Protein AF-A0A2U3LVZ0-F1 (afdb_monomer)

Sequence (81 aa):
MNPLTLELLTWIASRPRTYAETMEAWRTNCPRHPVWEDACIEGLVEVVDSGPTSTVVLTPRGNAALAAPPLSLSPPSLDGQ

Radius of gyration: 12.1 Å; Cα contacts (8 Å, |Δi|>4): 84; chains: 1; bounding box: 28×23×29 Å

Nearest PDB structures (foldseek):
  5kk1-assembly1_A  TM=6.166E-01  e=9.826E-03  Sulfolobus sp. NOB8H2
  6juv-assembly1_A  TM=7.191E-01  e=1.327E-01  Pyrococcus yayanosii CH1
  7el2-assembly1_B-2  TM=7.525E-01  e=3.377E-01  Acinetobacter baumannii
  3lfk-assembly1_A  TM=6.753E-01  e=2.116E-01  Thermoplasma volcanium GSS1
  6fdm-assembly1_A  TM=6.365E-01  e=9.822E-01  Homo sapiens

Foldseek 3Di:
DDPVLLLLLVVCVVDWDAPVVSCVVQVVPPPCVVSVVVCVVVQQWDFDDPDPRTIIDGDPNVVVVNVPDDDDDDHDDPPDD

pLDDT: mean 75.3, std 14.47, range [41.38, 90.69]

Secondary structure (DSSP, 8-state):
--HHHHHHHHHHHHS-EEHHHHHHHHHSSTT-HHHHHHHHHTTSEEEE-SSTT-EEEE-HHHHHHHHS--S----------

Mean predicted aligned error: 8.24 Å

Structure (mmCIF, N/CA/C/O backbone):
data_AF-A0A2U3LVZ0-F1
#
_entry.id   AF-A0A2U3LVZ0-F1
#
loop_
_atom_site.group_PDB
_atom_site.id
_atom_site.type_symbol
_atom_site.label_atom_id
_atom_site.label_alt_id
_atom_site.label_comp_id
_atom_site.label_asym_id
_atom_site.label_entity_id
_atom_site.label_seq_id
_atom_site.pdbx_PDB_ins_code
_atom_site.Cartn_x
_atom_site.Cartn_y
_atom_site.Cartn_z
_atom_site.occupancy
_atom_site.B_iso_or_equiv
_atom_site.auth_seq_id
_atom_site.auth_comp_id
_atom_site.auth_asym_id
_atom_site.auth_atom_id
_atom_site.pdbx_PDB_model_num
ATOM 1 N N . MET A 1 1 ? 7.969 -0.074 -16.128 1.00 63.56 1 MET A N 1
ATOM 2 C CA . MET A 1 1 ? 7.751 -0.463 -14.722 1.00 63.56 1 MET A CA 1
ATOM 3 C C . MET A 1 1 ? 9.109 -0.558 -14.050 1.00 63.56 1 MET A C 1
ATOM 5 O O . MET A 1 1 ? 9.952 -1.310 -14.532 1.00 63.56 1 MET A O 1
ATOM 9 N N . ASN A 1 2 ? 9.358 0.271 -13.037 1.00 75.38 2 ASN A N 1
ATOM 10 C CA . ASN A 1 2 ? 10.663 0.354 -12.381 1.00 75.38 2 ASN A CA 1
ATOM 11 C C . ASN A 1 2 ? 10.875 -0.823 -11.410 1.00 75.38 2 ASN A C 1
ATOM 13 O O . ASN A 1 2 ? 9.925 -1.230 -10.739 1.00 75.38 2 ASN A O 1
ATOM 17 N N . PRO A 1 3 ? 12.114 -1.333 -11.267 1.00 76.81 3 PRO A N 1
ATOM 18 C CA . PRO A 1 3 ? 12.417 -2.417 -10.327 1.00 76.81 3 PRO A CA 1
ATOM 19 C C . PRO A 1 3 ? 12.094 -2.032 -8.876 1.00 76.81 3 PRO A C 1
ATOM 21 O O . PRO A 1 3 ? 11.555 -2.842 -8.133 1.00 76.81 3 PRO A O 1
ATOM 24 N N . LEU A 1 4 ? 12.306 -0.763 -8.509 1.00 79.81 4 LEU A N 1
ATOM 25 C CA . LEU A 1 4 ? 11.967 -0.235 -7.184 1.00 79.81 4 LEU A CA 1
ATOM 26 C C . LEU A 1 4 ? 10.456 -0.261 -6.900 1.00 79.81 4 LEU A C 1
ATOM 28 O O . LEU A 1 4 ? 10.054 -0.487 -5.763 1.00 79.81 4 LEU A O 1
ATOM 32 N N . THR A 1 5 ? 9.613 -0.054 -7.919 1.00 84.19 5 THR A N 1
ATOM 33 C CA . THR A 1 5 ? 8.153 -0.151 -7.773 1.00 84.19 5 THR A CA 1
ATOM 34 C C . THR A 1 5 ? 7.757 -1.589 -7.453 1.00 84.19 5 THR A C 1
ATOM 36 O O . THR A 1 5 ? 6.979 -1.817 -6.537 1.00 84.19 5 THR A O 1
ATOM 39 N N . LEU A 1 6 ? 8.345 -2.578 -8.134 1.00 84.00 6 LEU A N 1
ATOM 40 C CA . LEU A 1 6 ? 8.105 -3.993 -7.828 1.00 84.00 6 LEU A CA 1
ATOM 41 C C . LEU A 1 6 ? 8.599 -4.374 -6.426 1.00 84.00 6 LEU A C 1
ATOM 43 O O . LEU A 1 6 ? 7.916 -5.129 -5.734 1.00 84.00 6 LEU A O 1
ATOM 47 N N . GLU A 1 7 ? 9.734 -3.830 -5.977 1.00 83.69 7 GLU A N 1
ATOM 48 C CA . GLU A 1 7 ? 10.208 -4.015 -4.598 1.00 83.69 7 GLU A CA 1
ATOM 49 C C . GLU A 1 7 ? 9.219 -3.453 -3.572 1.00 83.69 7 GLU A C 1
ATOM 51 O O . GLU A 1 7 ? 8.886 -4.146 -2.612 1.00 83.69 7 GLU A O 1
ATOM 56 N N . LEU A 1 8 ? 8.695 -2.242 -3.796 1.00 84.31 8 LEU A N 1
ATOM 57 C CA . LEU A 1 8 ? 7.655 -1.638 -2.958 1.00 84.31 8 LEU A CA 1
ATOM 58 C C . LEU A 1 8 ? 6.408 -2.527 -2.892 1.00 84.31 8 LEU A C 1
ATOM 60 O O . LEU A 1 8 ? 5.940 -2.838 -1.796 1.00 84.31 8 LEU A O 1
ATOM 64 N N . LEU A 1 9 ? 5.897 -2.974 -4.043 1.00 86.75 9 LEU A N 1
ATOM 65 C CA . LEU A 1 9 ? 4.702 -3.821 -4.094 1.00 86.75 9 LEU A CA 1
ATOM 66 C C . LEU A 1 9 ? 4.933 -5.159 -3.391 1.00 86.75 9 LEU A C 1
ATOM 68 O O . LEU A 1 9 ? 4.095 -5.579 -2.601 1.00 86.75 9 LEU A O 1
ATOM 72 N N . THR A 1 10 ? 6.080 -5.801 -3.622 1.00 86.25 10 THR A N 1
ATOM 73 C CA . THR A 1 10 ? 6.458 -7.061 -2.959 1.00 86.25 10 THR A CA 1
ATOM 74 C C . THR A 1 10 ? 6.548 -6.873 -1.448 1.00 86.25 10 THR A C 1
ATOM 76 O O . THR A 1 10 ? 6.070 -7.703 -0.669 1.00 86.25 10 THR A O 1
ATOM 79 N N . TRP A 1 11 ? 7.139 -5.759 -1.018 1.00 84.75 11 TRP A N 1
ATOM 80 C CA . TRP A 1 11 ? 7.284 -5.432 0.390 1.00 84.75 11 TRP A CA 1
ATOM 81 C C . TRP A 1 11 ? 5.921 -5.227 1.059 1.00 84.75 11 TRP A C 1
ATOM 83 O O . TRP A 1 11 ? 5.690 -5.825 2.110 1.00 84.75 11 TRP A O 1
ATOM 93 N N . ILE A 1 12 ? 5.000 -4.478 0.440 1.00 85.69 12 ILE A N 1
ATOM 94 C CA . ILE A 1 12 ? 3.618 -4.283 0.925 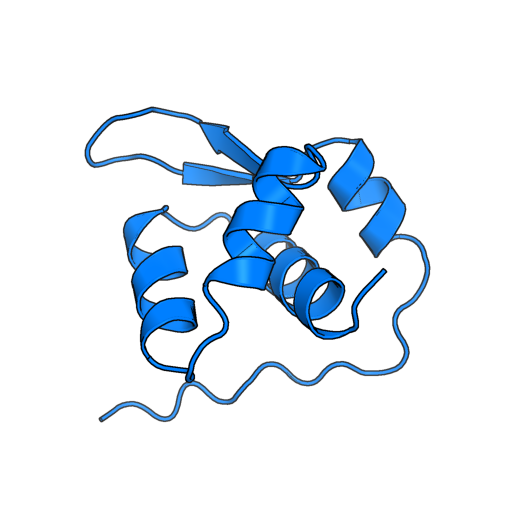1.00 85.69 12 ILE A CA 1
ATOM 95 C C . ILE A 1 12 ? 2.819 -5.598 0.877 1.00 85.69 12 ILE A C 1
ATOM 97 O O . ILE A 1 12 ? 2.078 -5.899 1.808 1.00 85.69 12 ILE A O 1
ATOM 101 N N . ALA A 1 13 ? 2.995 -6.423 -0.162 1.00 85.19 13 ALA A N 1
ATOM 102 C CA . ALA A 1 13 ? 2.331 -7.726 -0.284 1.00 85.19 13 ALA A CA 1
ATOM 103 C C . ALA A 1 13 ? 2.693 -8.680 0.855 1.00 85.19 13 ALA A C 1
ATOM 105 O O . ALA A 1 13 ? 1.875 -9.499 1.268 1.00 85.19 13 ALA A O 1
ATOM 106 N N . SER A 1 14 ? 3.936 -8.597 1.338 1.00 84.38 14 SER A N 1
ATOM 107 C CA . SER A 1 14 ? 4.443 -9.494 2.372 1.00 84.38 14 SER A CA 1
ATOM 108 C C . SER A 1 14 ? 3.641 -9.376 3.666 1.00 84.38 14 SER A C 1
ATOM 110 O O . SER A 1 14 ? 3.344 -10.396 4.291 1.00 84.38 14 SER A O 1
ATOM 112 N N . ARG A 1 15 ? 3.297 -8.146 4.075 1.00 78.81 15 ARG A N 1
ATOM 113 C CA . ARG A 1 15 ? 2.477 -7.862 5.259 1.00 78.81 15 ARG A CA 1
ATOM 114 C C . ARG A 1 15 ? 1.747 -6.527 5.092 1.00 78.81 15 ARG A C 1
ATOM 116 O O . ARG A 1 15 ? 2.396 -5.568 4.674 1.00 78.81 15 ARG A O 1
ATOM 123 N N . PRO A 1 16 ? 0.466 -6.430 5.499 1.00 73.81 16 PRO A N 1
ATOM 124 C CA . PRO A 1 16 ? -0.211 -5.143 5.593 1.00 73.81 16 PRO A CA 1
ATOM 125 C C . PRO A 1 16 ? 0.566 -4.254 6.566 1.00 73.81 16 PRO A C 1
ATOM 127 O O . PRO A 1 16 ? 0.863 -4.666 7.689 1.00 73.81 16 PRO A O 1
ATOM 130 N N . ARG A 1 17 ? 0.935 -3.058 6.113 1.00 83.19 17 ARG A N 1
ATOM 131 C CA . ARG A 1 17 ? 1.714 -2.088 6.889 1.00 83.19 17 ARG A CA 1
ATOM 132 C C . ARG A 1 17 ? 1.041 -0.737 6.879 1.00 83.19 17 ARG A C 1
ATOM 134 O O . ARG A 1 17 ? 0.252 -0.423 5.988 1.00 83.19 17 ARG A O 1
ATOM 141 N N . THR A 1 18 ? 1.376 0.073 7.869 1.00 86.12 18 THR A N 1
ATOM 142 C CA . THR A 1 18 ? 0.856 1.433 7.936 1.00 86.12 18 THR A CA 1
ATOM 143 C C . THR A 1 18 ?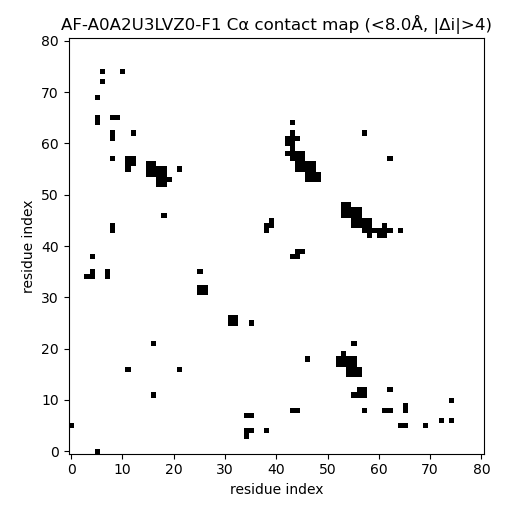 1.580 2.352 6.955 1.00 86.12 18 THR A C 1
ATOM 145 O O . THR A 1 18 ? 2.711 2.096 6.525 1.00 86.12 18 THR A O 1
ATOM 148 N N . TYR A 1 19 ? 0.926 3.454 6.601 1.00 84.56 19 TYR A N 1
ATOM 149 C CA . TYR A 1 19 ? 1.531 4.527 5.823 1.00 84.56 19 TYR A CA 1
ATOM 150 C C . TYR A 1 19 ? 2.776 5.083 6.522 1.00 84.56 19 TYR A C 1
ATOM 152 O O . TYR A 1 19 ? 3.776 5.333 5.860 1.00 84.56 19 TYR A O 1
ATOM 160 N N . ALA A 1 20 ? 2.745 5.207 7.855 1.00 82.81 20 ALA A N 1
ATOM 161 C CA . ALA A 1 20 ? 3.887 5.656 8.645 1.00 82.81 20 ALA A CA 1
ATOM 162 C C . ALA A 1 20 ? 5.097 4.730 8.458 1.00 82.81 20 ALA A C 1
ATOM 164 O O . ALA A 1 20 ? 6.140 5.196 8.014 1.00 82.81 20 ALA A O 1
ATOM 165 N N . GLU A 1 21 ? 4.934 3.419 8.665 1.00 83.12 21 GLU A N 1
ATOM 166 C CA . GLU A 1 21 ? 6.023 2.451 8.455 1.00 83.12 21 GLU A CA 1
ATOM 167 C C . GLU A 1 21 ? 6.531 2.447 7.010 1.00 83.12 21 GLU A C 1
ATOM 169 O O . GLU A 1 21 ? 7.732 2.340 6.760 1.00 83.12 21 GLU A O 1
ATOM 174 N N . THR A 1 22 ? 5.618 2.576 6.044 1.00 83.25 22 THR A N 1
ATOM 175 C CA . THR A 1 22 ? 5.973 2.639 4.622 1.00 83.25 22 THR A CA 1
ATOM 176 C C . THR A 1 22 ? 6.812 3.876 4.329 1.00 83.25 22 THR A C 1
ATOM 178 O O . THR A 1 22 ? 7.876 3.778 3.718 1.00 83.25 22 THR A O 1
ATOM 181 N N . MET A 1 23 ? 6.381 5.037 4.815 1.00 79.38 23 MET A N 1
ATOM 182 C CA . MET A 1 23 ? 7.118 6.282 4.655 1.00 79.38 23 MET A CA 1
ATOM 183 C C . M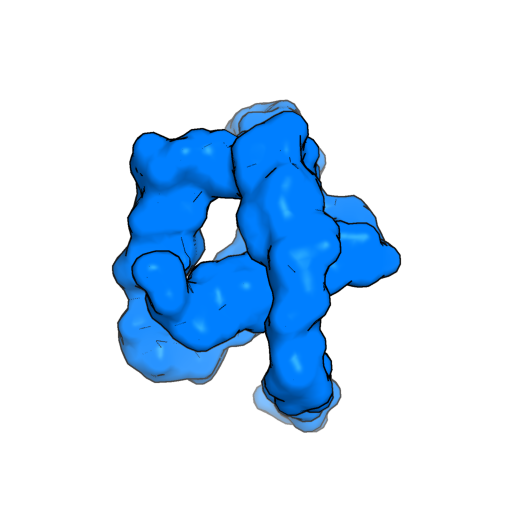ET A 1 23 ? 8.455 6.246 5.389 1.00 79.38 23 MET A C 1
ATOM 185 O O . MET A 1 23 ? 9.433 6.718 4.827 1.00 79.38 23 MET A O 1
ATOM 189 N N . GLU A 1 24 ? 8.554 5.668 6.585 1.00 80.81 24 GLU A N 1
ATOM 190 C CA . GLU A 1 24 ? 9.828 5.551 7.307 1.00 80.81 24 GLU A CA 1
ATOM 191 C C . GLU A 1 24 ? 10.830 4.639 6.582 1.00 80.81 24 GLU A C 1
ATOM 193 O O . GLU A 1 24 ? 11.988 5.022 6.383 1.00 80.81 24 GLU A O 1
ATOM 198 N N . ALA A 1 25 ? 10.380 3.481 6.089 1.00 78.06 25 ALA A N 1
ATOM 199 C CA . ALA A 1 25 ? 11.226 2.553 5.337 1.00 78.06 25 ALA A CA 1
ATOM 200 C C . ALA A 1 25 ? 11.721 3.150 4.003 1.00 78.06 25 ALA A C 1
ATOM 202 O O . ALA A 1 25 ? 12.865 2.928 3.596 1.00 78.06 25 ALA A O 1
ATOM 203 N N . TRP A 1 26 ? 10.875 3.926 3.317 1.00 74.75 26 TRP A N 1
ATOM 204 C CA . TRP A 1 26 ? 11.183 4.481 1.994 1.00 74.75 26 TRP A CA 1
ATOM 205 C C . TRP A 1 26 ? 11.812 5.879 2.021 1.00 74.75 26 TRP A C 1
ATOM 207 O O . TRP A 1 26 ? 12.559 6.213 1.101 1.00 74.75 26 TRP A O 1
ATOM 217 N N . ARG A 1 27 ? 11.582 6.687 3.065 1.00 67.25 27 ARG A N 1
ATOM 218 C CA . ARG A 1 27 ? 12.184 8.026 3.234 1.00 67.25 27 ARG A CA 1
ATOM 219 C C . ARG A 1 27 ? 13.656 7.947 3.651 1.00 67.25 27 ARG A C 1
ATOM 221 O O . ARG A 1 27 ? 14.429 8.817 3.261 1.00 67.25 27 ARG A O 1
ATOM 228 N N . THR A 1 28 ? 14.049 6.902 4.379 1.00 62.91 28 THR A N 1
ATOM 229 C CA . THR A 1 28 ? 15.439 6.687 4.832 1.00 62.91 28 THR A CA 1
ATOM 230 C C . THR A 1 28 ? 16.368 6.259 3.688 1.00 62.91 28 THR A C 1
ATOM 232 O O . THR A 1 28 ? 17.557 6.568 3.688 1.00 62.91 28 THR A O 1
ATOM 235 N N . ASN A 1 29 ? 15.82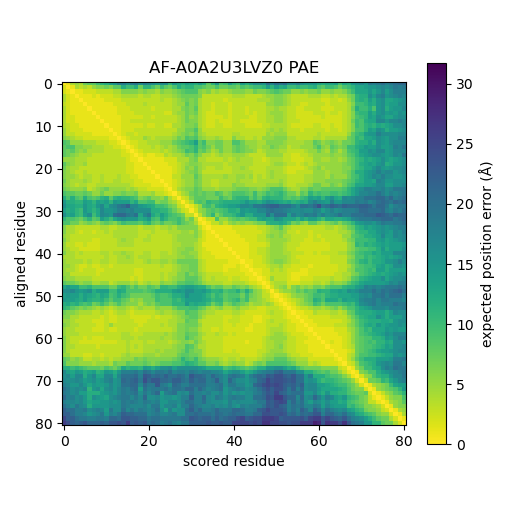5 5.624 2.648 1.00 56.31 29 ASN A N 1
ATOM 236 C CA . ASN A 1 29 ? 16.574 5.259 1.452 1.00 56.31 29 ASN A CA 1
ATOM 237 C C . ASN A 1 29 ? 16.432 6.348 0.363 1.00 56.31 29 ASN A C 1
ATOM 239 O O . ASN A 1 29 ? 15.457 6.355 -0.387 1.00 56.31 29 ASN A O 1
ATOM 243 N N . CYS A 1 30 ? 17.416 7.258 0.294 1.00 51.38 30 CYS A N 1
ATOM 244 C CA . CYS A 1 30 ? 17.670 8.300 -0.726 1.00 51.38 30 CYS A CA 1
ATOM 245 C C . CYS A 1 30 ? 16.946 8.164 -2.087 1.00 51.38 30 CYS A C 1
ATOM 247 O O . CYS A 1 30 ? 16.853 7.072 -2.638 1.00 51.38 30 CYS A O 1
ATOM 249 N N . PRO A 1 31 ? 16.712 9.288 -2.788 1.00 59.31 31 PRO A N 1
ATOM 250 C CA . PRO A 1 31 ? 15.385 9.846 -3.057 1.00 59.31 31 PRO A CA 1
ATOM 251 C C . PRO A 1 31 ? 14.450 8.839 -3.759 1.00 59.31 31 PRO A C 1
ATOM 253 O O . PRO A 1 31 ? 14.227 8.916 -4.965 1.00 59.31 31 PRO A O 1
ATOM 256 N N . ARG A 1 32 ? 13.872 7.894 -3.009 1.00 60.09 32 ARG A N 1
ATOM 257 C CA . ARG A 1 32 ? 12.845 6.966 -3.525 1.00 60.09 32 ARG A CA 1
ATOM 258 C C . ARG A 1 32 ? 11.412 7.481 -3.358 1.00 60.09 32 ARG A C 1
ATOM 260 O O . ARG A 1 32 ? 10.473 6.770 -3.698 1.00 60.09 32 ARG A O 1
ATOM 267 N N . HIS A 1 33 ? 11.240 8.734 -2.927 1.00 62.72 33 HIS A N 1
ATOM 268 C CA . HIS A 1 33 ? 9.949 9.432 -2.948 1.00 62.72 33 HIS A CA 1
ATOM 269 C C . HIS A 1 33 ? 9.181 9.300 -4.280 1.00 62.72 33 HIS A C 1
ATOM 271 O O . HIS A 1 33 ? 7.987 9.010 -4.219 1.00 62.72 33 HIS A O 1
ATOM 277 N N . PRO A 1 34 ? 9.813 9.416 -5.474 1.00 72.75 34 PRO A N 1
ATOM 278 C CA . PRO A 1 34 ? 9.079 9.260 -6.725 1.00 72.75 34 PRO A CA 1
ATOM 279 C C . PRO A 1 34 ?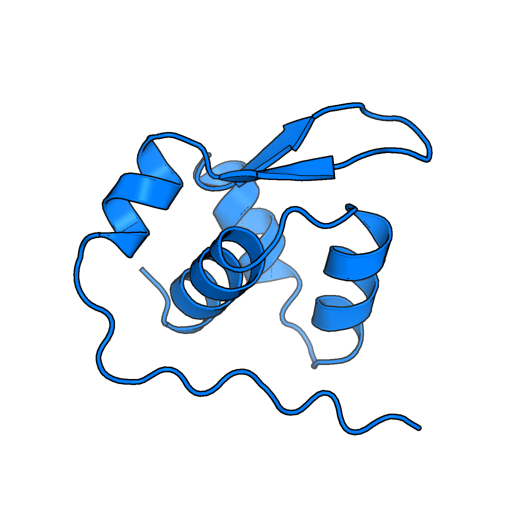 8.486 7.861 -6.907 1.00 72.75 34 PRO A C 1
ATOM 281 O O . PRO A 1 34 ? 7.489 7.743 -7.592 1.00 72.75 34 PRO A O 1
ATOM 284 N N . VAL A 1 35 ? 9.032 6.804 -6.294 1.00 81.94 35 VAL A N 1
ATOM 285 C CA . VAL A 1 35 ? 8.51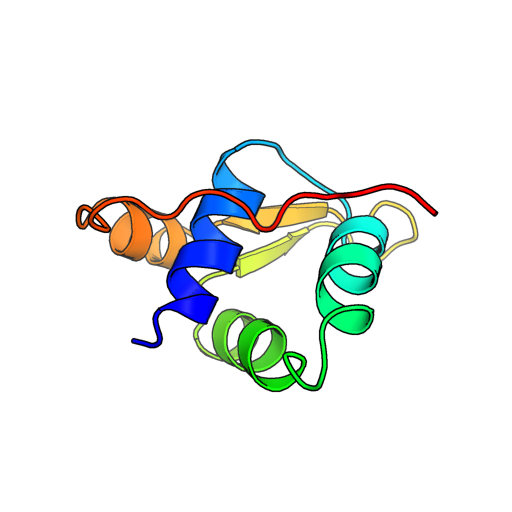5 5.432 -6.471 1.00 81.94 35 VAL A CA 1
ATOM 286 C C . VAL A 1 35 ? 7.185 5.236 -5.747 1.00 81.94 35 VAL A C 1
ATOM 288 O O . VAL A 1 35 ? 6.269 4.633 -6.297 1.00 81.94 35 VAL A O 1
ATOM 291 N N . TRP A 1 36 ? 7.075 5.748 -4.519 1.00 82.94 36 TRP A N 1
ATOM 292 C CA . TRP A 1 36 ? 5.822 5.722 -3.763 1.00 82.94 36 TRP A CA 1
ATOM 293 C C . TRP A 1 36 ? 4.738 6.547 -4.461 1.00 82.94 36 TRP A C 1
ATOM 295 O O . TRP A 1 36 ? 3.609 6.091 -4.627 1.00 82.94 36 TRP A O 1
ATOM 305 N N . GLU A 1 37 ? 5.103 7.753 -4.893 1.00 83.44 37 GLU A N 1
ATOM 306 C CA . GLU A 1 37 ? 4.184 8.673 -5.554 1.00 83.44 37 GLU A CA 1
ATOM 307 C C . GLU A 1 37 ? 3.712 8.116 -6.902 1.00 83.44 37 GLU A C 1
ATOM 309 O O . GLU A 1 37 ? 2.512 8.089 -7.156 1.00 83.44 37 GLU A O 1
ATOM 314 N N . ASP A 1 38 ? 4.624 7.562 -7.705 1.00 85.12 38 ASP A N 1
ATOM 315 C CA . ASP A 1 38 ? 4.314 6.885 -8.967 1.00 85.12 38 ASP A CA 1
ATOM 316 C C . ASP A 1 38 ? 3.421 5.660 -8.735 1.00 85.12 38 ASP A C 1
ATOM 318 O O . ASP A 1 38 ? 2.393 5.538 -9.384 1.00 85.12 38 ASP A O 1
ATOM 322 N N . ALA A 1 39 ? 3.696 4.817 -7.731 1.00 86.19 39 ALA A N 1
ATOM 323 C CA . ALA A 1 39 ? 2.833 3.675 -7.408 1.00 86.19 39 ALA A CA 1
ATOM 324 C C . ALA A 1 39 ? 1.412 4.089 -6.982 1.00 86.19 39 ALA A C 1
ATOM 326 O O . ALA A 1 39 ? 0.443 3.381 -7.277 1.00 86.19 39 ALA A O 1
ATOM 327 N N . CYS A 1 40 ? 1.284 5.222 -6.290 1.00 86.44 40 CYS A N 1
ATOM 328 C CA . CYS A 1 40 ? 0.000 5.786 -5.885 1.00 86.44 40 CYS A CA 1
ATOM 329 C C . CYS A 1 40 ? -0.740 6.400 -7.090 1.00 86.44 40 CYS A C 1
ATOM 331 O O . CYS A 1 40 ? -1.918 6.112 -7.299 1.00 86.44 40 CYS A O 1
ATOM 333 N N . ILE A 1 41 ? -0.040 7.160 -7.944 1.00 86.50 41 ILE A N 1
ATOM 334 C CA . ILE A 1 41 ? -0.570 7.747 -9.190 1.00 86.50 41 ILE A CA 1
ATOM 335 C C . ILE A 1 41 ? -0.991 6.654 -10.177 1.00 86.50 41 ILE A C 1
ATOM 337 O O . ILE A 1 41 ? -2.063 6.721 -10.780 1.00 86.50 41 ILE A O 1
ATOM 341 N N . GLU A 1 42 ? -0.171 5.617 -10.325 1.00 87.31 42 GLU A N 1
ATOM 342 C CA . GLU A 1 42 ? -0.468 4.450 -11.144 1.00 87.31 42 GLU A CA 1
ATOM 343 C C . GLU A 1 42 ? -1.597 3.600 -10.545 1.00 87.31 42 GLU A C 1
ATOM 345 O O . GLU A 1 42 ? -2.089 2.701 -11.225 1.00 87.31 42 GLU A O 1
ATOM 350 N N . GLY A 1 43 ? -2.048 3.864 -9.314 1.00 90.06 43 GLY A N 1
ATOM 351 C CA . GLY A 1 43 ? -3.108 3.107 -8.651 1.00 90.06 43 GLY A CA 1
ATOM 352 C C . GLY A 1 43 ? -2.721 1.650 -8.405 1.00 90.06 43 GLY A C 1
ATOM 353 O O . GLY A 1 43 ? -3.556 0.757 -8.554 1.00 90.06 43 GLY A O 1
ATOM 354 N N . LEU A 1 44 ? -1.446 1.393 -8.103 1.00 90.19 44 LEU A N 1
ATOM 355 C CA . LEU A 1 44 ? -0.914 0.073 -7.739 1.00 90.19 44 LEU A CA 1
ATOM 356 C C . LEU A 1 44 ? -1.057 -0.189 -6.233 1.00 90.19 44 LEU A C 1
ATOM 358 O O . LEU A 1 44 ? -1.249 -1.331 -5.811 1.00 90.19 44 LEU A O 1
ATOM 362 N N . VAL A 1 45 ? -0.997 0.876 -5.438 1.00 88.56 45 VAL A N 1
ATOM 363 C CA . VAL A 1 45 ? -1.217 0.870 -3.990 1.00 88.56 45 VAL A CA 1
ATOM 364 C C . VAL A 1 45 ? -2.367 1.802 -3.644 1.00 88.56 45 VAL A C 1
ATOM 366 O O . VAL A 1 45 ? -2.612 2.784 -4.341 1.00 88.56 45 VAL A O 1
ATOM 369 N N . GLU A 1 46 ? -3.062 1.495 -2.561 1.00 89.31 46 GLU A N 1
ATOM 370 C CA . GLU A 1 46 ? -4.125 2.324 -2.009 1.00 89.31 46 GLU A CA 1
ATOM 371 C C . GLU A 1 46 ? -3.909 2.477 -0.505 1.00 89.31 46 GLU A C 1
ATOM 373 O O . GLU A 1 46 ? -3.517 1.532 0.183 1.00 89.31 46 GLU A O 1
ATOM 378 N N . VAL A 1 47 ? -4.139 3.685 0.006 1.00 87.88 47 VAL A N 1
ATOM 379 C CA . VAL A 1 47 ? -4.098 3.961 1.442 1.00 87.88 47 VAL A CA 1
ATOM 380 C C . VAL A 1 47 ? -5.528 3.912 1.962 1.00 87.88 47 VAL A C 1
ATOM 382 O O . VAL A 1 47 ? -6.336 4.797 1.683 1.00 87.88 47 VAL A O 1
ATOM 385 N N . VAL A 1 48 ? -5.838 2.846 2.692 1.00 83.44 48 VAL A N 1
ATOM 386 C CA . VAL A 1 48 ? -7.127 2.635 3.348 1.00 83.44 48 VAL A CA 1
ATOM 387 C C . VAL A 1 48 ? -7.033 3.198 4.754 1.00 83.44 48 VAL A C 1
ATOM 389 O O . VAL A 1 48 ? -6.072 2.900 5.457 1.00 83.44 48 VAL A O 1
ATOM 392 N N . ASP A 1 49 ? -8.052 3.961 5.161 1.00 78.25 49 ASP A N 1
ATOM 393 C CA . ASP A 1 49 ? -8.025 4.838 6.337 1.00 78.25 49 ASP A CA 1
ATOM 394 C C . ASP A 1 49 ? -7.067 6.022 6.103 1.00 78.25 49 ASP A C 1
ATOM 396 O O . ASP A 1 49 ? -5.909 5.834 5.769 1.00 78.25 49 ASP A O 1
ATOM 400 N N . SER A 1 50 ? -7.545 7.266 6.185 1.00 69.00 50 SER A N 1
ATOM 401 C CA . SER A 1 50 ? -6.698 8.468 6.007 1.00 69.00 50 SER A CA 1
ATOM 402 C C . SER A 1 50 ? -6.284 9.081 7.351 1.00 69.00 50 SER A C 1
ATOM 404 O O . SER A 1 50 ? -6.014 10.279 7.444 1.00 69.00 50 SER A O 1
ATOM 406 N N . GLY A 1 51 ? -6.300 8.270 8.412 1.00 72.81 51 GLY A N 1
ATOM 407 C CA . GLY A 1 51 ? -6.029 8.670 9.787 1.00 72.81 51 GLY A CA 1
ATOM 408 C C . GLY A 1 51 ? -4.670 8.185 10.306 1.00 72.81 51 GLY A C 1
ATOM 409 O O . GLY A 1 51 ? -3.821 7.724 9.544 1.00 72.81 51 GLY A O 1
ATOM 410 N N . PRO A 1 52 ? -4.434 8.233 11.625 1.00 70.44 52 PRO A N 1
ATOM 411 C CA . PRO A 1 52 ? -3.218 7.681 12.236 1.00 70.44 52 PRO A CA 1
ATOM 412 C C . PRO A 1 52 ? -3.075 6.160 12.033 1.00 70.44 52 PRO A C 1
ATOM 414 O O . PRO A 1 52 ? -1.996 5.609 12.223 1.00 70.44 52 PRO A O 1
ATOM 417 N N . THR A 1 53 ? -4.155 5.492 11.627 1.00 77.94 53 THR A N 1
ATOM 418 C CA . THR A 1 53 ? -4.232 4.062 11.311 1.00 77.94 53 THR A CA 1
ATOM 419 C C . THR A 1 53 ? -4.209 3.780 9.809 1.00 77.94 53 THR A C 1
ATOM 421 O O . THR A 1 53 ? -4.516 2.662 9.390 1.00 77.94 53 THR A O 1
ATOM 424 N N . SER A 1 54 ? -3.802 4.771 9.005 1.00 85.25 54 SER A N 1
ATOM 425 C CA . SER A 1 54 ? -3.685 4.636 7.556 1.00 85.25 54 SER A CA 1
ATOM 426 C C . SER A 1 54 ? -2.882 3.396 7.197 1.00 85.25 54 SER A C 1
ATOM 428 O O . SER A 1 54 ? -1.703 3.292 7.545 1.00 85.25 54 SER A O 1
ATOM 430 N N . THR A 1 55 ? -3.515 2.459 6.503 1.00 87.38 55 THR A N 1
ATOM 431 C CA . THR A 1 55 ? -2.936 1.177 6.108 1.00 87.38 55 THR A CA 1
ATOM 432 C C . THR A 1 55 ? -2.757 1.149 4.602 1.00 87.38 55 THR A C 1
ATOM 434 O O . THR A 1 55 ? -3.656 1.502 3.846 1.00 87.38 55 THR A O 1
ATOM 437 N N . VAL A 1 56 ? -1.586 0.720 4.153 1.00 88.62 56 VAL A N 1
ATOM 438 C CA . VAL A 1 56 ? -1.277 0.595 2.734 1.00 88.62 56 VAL A CA 1
ATOM 439 C C . VAL A 1 56 ? -1.633 -0.809 2.269 1.00 88.62 56 VAL A C 1
ATOM 441 O O . VAL A 1 56 ? -1.140 -1.797 2.819 1.00 88.62 56 VAL A O 1
ATOM 444 N N . VAL A 1 57 ? -2.468 -0.896 1.238 1.00 88.62 57 VAL A N 1
ATOM 445 C CA . VAL A 1 57 ? -2.880 -2.155 0.612 1.00 88.62 57 VAL A CA 1
ATOM 446 C C . VAL A 1 57 ? -2.578 -2.142 -0.882 1.00 88.62 57 VAL A C 1
ATOM 448 O O . VAL A 1 57 ? -2.485 -1.091 -1.515 1.00 88.62 57 VAL A O 1
ATOM 451 N N . LEU A 1 58 ? -2.415 -3.331 -1.459 1.00 89.50 58 LEU A N 1
ATOM 452 C CA . LEU A 1 58 ? -2.276 -3.485 -2.903 1.00 89.50 58 LEU A CA 1
ATOM 453 C C . LEU A 1 58 ? -3.638 -3.448 -3.578 1.00 89.50 58 LEU A C 1
ATOM 455 O O . LEU A 1 58 ? -4.566 -4.150 -3.175 1.00 89.50 58 LEU A O 1
ATOM 459 N N . THR A 1 59 ? -3.725 -2.686 -4.662 1.00 90.69 59 THR A N 1
ATOM 460 C CA . THR A 1 59 ? -4.895 -2.722 -5.536 1.00 90.69 59 THR A CA 1
ATOM 461 C C . THR A 1 59 ? -4.860 -3.986 -6.407 1.00 90.69 59 THR A C 1
ATOM 463 O O . THR A 1 59 ? -3.813 -4.633 -6.544 1.00 90.69 59 THR A O 1
ATOM 466 N N . PRO A 1 60 ? -5.965 -4.331 -7.094 1.00 89.44 60 PRO A N 1
ATOM 467 C CA . PRO A 1 60 ? -5.966 -5.416 -8.075 1.00 89.44 60 PRO A CA 1
ATOM 468 C C . PRO A 1 60 ? -4.889 -5.248 -9.158 1.00 89.44 60 PRO A C 1
ATOM 470 O O . PRO A 1 60 ? -4.316 -6.237 -9.614 1.00 89.44 60 PRO A O 1
ATOM 473 N N . ARG A 1 61 ? -4.570 -4.000 -9.540 1.00 88.44 61 ARG A N 1
ATOM 474 C CA . ARG A 1 61 ? -3.501 -3.694 -10.503 1.00 88.44 61 ARG A CA 1
ATOM 475 C C . ARG A 1 61 ? -2.115 -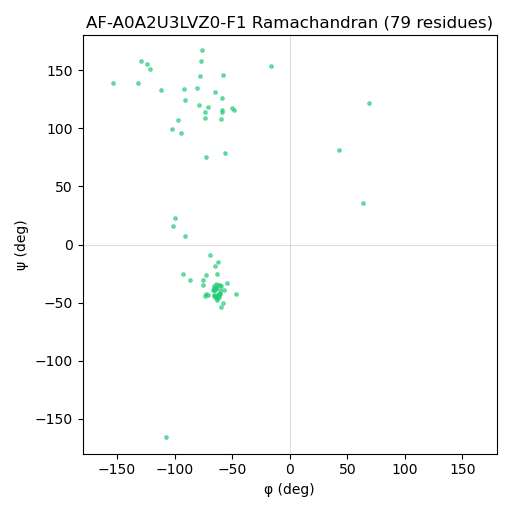3.932 -9.914 1.00 88.44 61 ARG A C 1
ATOM 477 O O . ARG A 1 61 ? -1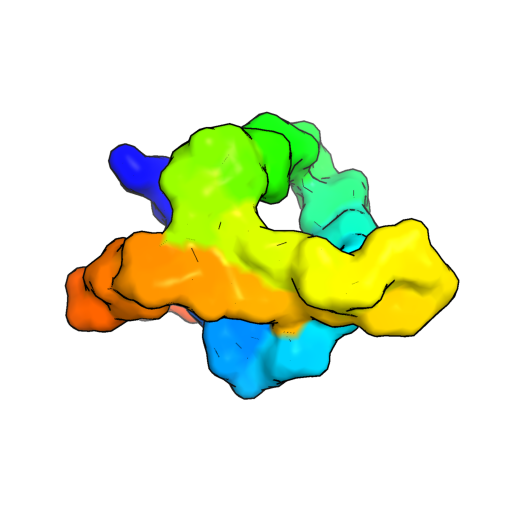.292 -4.542 -10.591 1.00 88.44 61 ARG A O 1
ATOM 484 N N . GLY A 1 62 ? -1.867 -3.513 -8.672 1.00 89.38 62 GLY A N 1
ATOM 485 C CA . GLY A 1 62 ? -0.607 -3.801 -7.980 1.00 89.38 62 GLY A CA 1
ATOM 486 C C . GLY A 1 62 ? -0.370 -5.301 -7.824 1.00 89.38 62 GLY A C 1
ATOM 487 O O . GLY A 1 62 ? 0.722 -5.792 -8.101 1.00 89.38 62 GLY A O 1
ATOM 488 N N . ASN A 1 63 ? -1.419 -6.050 -7.481 1.00 87.00 63 ASN A N 1
ATOM 489 C CA . ASN A 1 63 ? -1.338 -7.502 -7.365 1.00 87.00 63 ASN A CA 1
ATOM 490 C C . ASN A 1 63 ? -1.078 -8.185 -8.722 1.00 87.00 63 ASN A C 1
ATOM 492 O O . ASN A 1 63 ? -0.276 -9.111 -8.805 1.00 87.00 63 ASN A O 1
ATOM 496 N N . ALA A 1 64 ? -1.694 -7.703 -9.807 1.00 87.50 64 ALA A N 1
ATOM 497 C CA . ALA A 1 64 ? -1.421 -8.200 -11.157 1.00 87.50 64 ALA A CA 1
ATOM 498 C C . ALA A 1 64 ? 0.014 -7.885 -11.624 1.00 87.50 64 ALA A C 1
ATOM 500 O O . ALA A 1 64 ? 0.646 -8.723 -12.264 1.00 87.50 64 ALA A O 1
ATOM 501 N N . ALA A 1 65 ? 0.540 -6.706 -11.277 1.00 85.12 65 ALA A N 1
ATOM 502 C CA . ALA A 1 65 ? 1.925 -6.326 -11.557 1.00 85.12 65 ALA A CA 1
ATOM 503 C C . ALA A 1 65 ? 2.933 -7.198 -10.790 1.00 85.12 65 ALA A C 1
ATOM 505 O O . ALA A 1 65 ? 3.982 -7.534 -11.332 1.00 85.12 65 ALA A O 1
ATOM 506 N N . LEU A 1 66 ? 2.595 -7.601 -9.561 1.00 82.62 66 LEU A N 1
ATOM 507 C CA . LEU A 1 66 ? 3.405 -8.498 -8.734 1.00 82.62 66 LEU A CA 1
ATOM 508 C C . LEU A 1 66 ? 3.334 -9.966 -9.182 1.00 82.62 66 LEU A C 1
ATOM 510 O O . LEU A 1 66 ? 4.316 -10.697 -9.077 1.00 82.62 66 LEU A O 1
ATOM 514 N N . ALA A 1 67 ? 2.174 -10.409 -9.675 1.00 78.31 67 ALA A N 1
ATOM 515 C CA . ALA A 1 67 ? 1.975 -11.770 -10.172 1.00 78.31 67 ALA A CA 1
ATOM 516 C C . ALA A 1 67 ? 2.823 -12.078 -11.421 1.00 78.31 67 ALA A C 1
ATOM 518 O O . ALA A 1 67 ? 3.057 -13.248 -11.732 1.00 78.31 67 ALA A O 1
ATOM 519 N N . ALA A 1 68 ? 3.310 -11.049 -12.122 1.00 67.06 68 ALA A N 1
ATOM 520 C CA . ALA A 1 68 ? 4.376 -11.202 -13.098 1.00 67.06 68 ALA A CA 1
ATOM 521 C C . ALA A 1 68 ? 5.698 -11.429 -12.337 1.00 67.06 68 ALA A C 1
ATOM 523 O O . ALA A 1 68 ? 6.134 -10.524 -11.634 1.00 67.06 68 ALA A O 1
ATOM 524 N N . PRO A 1 69 ? 6.335 -12.610 -12.439 1.00 55.22 69 PRO A N 1
ATOM 525 C CA . PRO A 1 69 ? 7.421 -13.006 -11.547 1.00 55.22 69 PRO A CA 1
ATOM 526 C C . PRO A 1 69 ? 8.592 -12.014 -11.613 1.00 55.22 69 PRO A C 1
ATOM 528 O O . PRO A 1 69 ? 9.271 -11.948 -12.645 1.00 55.22 69 PRO A O 1
ATOM 531 N N . PRO A 1 70 ? 8.887 -11.272 -10.528 1.00 54.31 70 PRO A N 1
ATOM 532 C CA . PRO A 1 70 ? 10.132 -10.545 -10.437 1.00 54.31 70 PRO A CA 1
ATOM 533 C C . PRO A 1 70 ? 11.218 -11.553 -10.063 1.00 54.31 70 PRO A C 1
ATOM 535 O O . PRO A 1 70 ? 11.154 -12.242 -9.045 1.00 54.31 70 PRO A O 1
ATOM 538 N N . LEU A 1 71 ? 12.218 -11.678 -10.925 1.00 48.22 71 LEU A N 1
ATOM 539 C CA . LEU A 1 71 ? 13.408 -12.466 -10.645 1.00 48.22 71 LEU A CA 1
ATOM 540 C C . LEU A 1 71 ? 14.087 -11.873 -9.396 1.00 48.22 71 LEU A C 1
ATOM 542 O O . LEU A 1 71 ? 14.642 -10.785 -9.463 1.00 48.22 71 LEU A O 1
ATOM 546 N N . SER A 1 72 ? 14.003 -12.587 -8.269 1.00 49.81 72 SER A N 1
ATOM 547 C CA . SER A 1 72 ? 14.820 -12.431 -7.055 1.00 49.81 72 SER A CA 1
ATOM 548 C C . SER A 1 72 ? 15.073 -10.986 -6.591 1.00 49.81 72 SER A C 1
ATOM 550 O O . SER A 1 72 ? 16.160 -10.446 -6.787 1.00 49.81 72 SER A O 1
ATOM 552 N N . LEU A 1 73 ? 14.111 -10.391 -5.885 1.00 50.75 73 LEU A N 1
ATOM 553 C CA . LEU A 1 73 ? 14.326 -9.157 -5.126 1.00 50.75 73 LEU A CA 1
ATOM 554 C C . LEU A 1 73 ? 14.456 -9.516 -3.643 1.00 50.75 73 LEU A C 1
ATOM 556 O O . LEU A 1 73 ? 13.469 -9.789 -2.960 1.00 50.75 73 LEU A O 1
ATOM 560 N N . SER A 1 74 ? 15.696 -9.583 -3.161 1.00 44.62 74 SER A N 1
ATOM 561 C CA . SER A 1 74 ? 15.976 -9.619 -1.726 1.00 44.62 74 SER A CA 1
ATOM 562 C C . SER A 1 74 ? 15.528 -8.286 -1.124 1.00 44.62 74 SER A C 1
ATOM 564 O O . SER A 1 74 ? 15.889 -7.251 -1.680 1.00 44.62 74 SER A O 1
ATOM 566 N N . PRO A 1 75 ? 14.769 -8.270 -0.014 1.00 48.06 75 PRO A N 1
ATOM 567 C CA . PRO A 1 75 ? 14.356 -7.017 0.606 1.00 48.06 75 PRO A CA 1
ATOM 568 C C . PRO A 1 75 ? 15.596 -6.190 0.981 1.00 48.06 75 PRO A C 1
ATOM 570 O O . PRO A 1 75 ? 16.608 -6.782 1.375 1.00 48.06 75 PRO A O 1
ATOM 573 N N . PRO A 1 76 ? 15.546 -4.846 0.909 1.00 47.38 76 PRO A N 1
ATOM 574 C CA . PRO A 1 76 ? 16.596 -4.032 1.494 1.00 47.38 76 PRO A CA 1
ATOM 575 C C . PRO A 1 76 ? 16.649 -4.379 2.981 1.00 47.38 76 PRO A C 1
ATOM 577 O O . PRO A 1 76 ? 15.659 -4.208 3.696 1.00 47.38 76 PRO A O 1
ATOM 580 N N . SER A 1 77 ? 17.775 -4.947 3.414 1.00 44.25 77 SER A N 1
ATOM 581 C CA . SER A 1 77 ? 18.034 -5.253 4.813 1.00 44.25 77 SER A CA 1
ATOM 582 C C . SER A 1 77 ? 17.698 -4.030 5.654 1.00 44.25 77 SER A C 1
ATOM 584 O O . SER A 1 77 ? 18.319 -2.978 5.516 1.00 44.25 77 SER A O 1
ATOM 586 N N . LEU A 1 78 ? 16.689 -4.189 6.507 1.00 50.00 78 LEU A N 1
ATOM 587 C CA . LEU A 1 78 ? 16.414 -3.301 7.621 1.00 50.00 78 LEU A CA 1
ATOM 588 C C . LEU A 1 78 ? 17.498 -3.580 8.667 1.00 50.00 78 LEU A C 1
ATOM 590 O O . LEU A 1 78 ? 17.266 -4.311 9.627 1.00 50.00 78 LEU A O 1
ATOM 594 N N . ASP A 1 79 ? 18.712 -3.096 8.410 1.00 41.38 79 ASP A N 1
ATOM 595 C CA . ASP A 1 79 ? 19.719 -2.999 9.457 1.00 41.38 79 ASP A CA 1
ATOM 596 C C . ASP A 1 79 ? 19.290 -1.838 10.351 1.00 41.38 79 ASP A C 1
ATOM 598 O O . ASP A 1 79 ? 19.219 -0.686 9.920 1.00 41.38 79 ASP A O 1
ATOM 602 N N . GLY A 1 80 ? 18.843 -2.194 11.552 1.00 52.88 80 GLY A N 1
ATOM 603 C CA . GLY A 1 80 ? 18.419 -1.244 12.558 1.00 52.88 80 GLY A CA 1
ATOM 604 C C . GLY A 1 8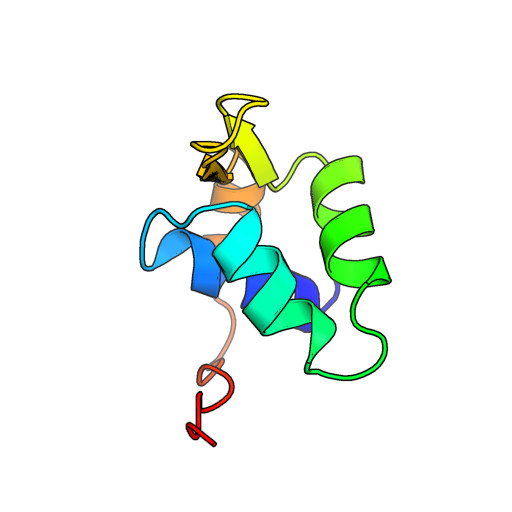0 ? 19.618 -0.494 13.117 1.00 52.88 80 GLY A C 1
ATOM 605 O O . GLY A 1 80 ? 20.471 -1.112 13.750 1.00 52.88 80 GLY A O 1
ATOM 606 N N . GLN A 1 81 ? 19.629 0.825 12.929 1.00 43.97 81 GLN A N 1
ATOM 607 C CA . GLN A 1 81 ? 20.234 1.795 13.841 1.00 43.97 81 GLN A CA 1
ATOM 608 C C . GLN A 1 81 ? 19.653 3.187 13.583 1.00 43.97 81 GLN A C 1
ATOM 610 O O . GLN A 1 81 ? 19.699 3.637 12.416 1.00 43.97 81 GLN A O 1
#

Solvent-accessible surface area (backbone atoms only — not comparable to full-atom values): 4921 Å² total; per-residue (Å²): 135,57,72,66,45,54,50,51,50,53,54,44,69,74,44,83,41,38,46,65,60,51,48,55,64,41,65,73,45,75,91,40,61,64,44,59,52,47,35,45,74,70,46,24,40,42,72,49,56,97,55,101,72,16,28,36,44,72,29,77,56,27,48,55,61,58,70,51,81,72,83,81,79,78,74,82,79,84,75,87,128